Protein AF-A0A955T3D8-F1 (afdb_monomer_lite)

pLDDT: mean 89.18, std 8.23, range [46.69, 95.38]

Foldseek 3Di:
DPPQEAEDEEEDADPVCLVVLLVVLVVCVVVVNNVSYAYEYEYDPDDQVSCVVSVHPYYDDDPVVVVVVSCVSVVND

Structure (mmCIF, N/CA/C/O backbone):
data_AF-A0A955T3D8-F1
#
_entry.id   AF-A0A955T3D8-F1
#
loop_
_atom_site.group_PDB
_atom_site.id
_atom_site.type_symbol
_atom_site.label_atom_id
_atom_site.label_alt_id
_atom_site.label_comp_id
_atom_site.label_asym_id
_atom_site.label_entity_id
_atom_site.label_seq_id
_atom_site.pdbx_PDB_ins_code
_atom_site.Cartn_x
_atom_site.Cartn_y
_atom_site.Cartn_z
_atom_site.occupancy
_atom_site.B_iso_or_equiv
_atom_site.auth_seq_id
_atom_site.auth_comp_id
_atom_site.auth_asym_id
_atom_site.auth_atom_id
_atom_site.pdbx_PDB_model_num
ATOM 1 N N . LYS A 1 1 ? -12.274 7.246 7.481 1.00 57.66 1 LYS A N 1
ATOM 2 C CA . LYS A 1 1 ? -13.076 7.321 8.726 1.00 57.66 1 LYS A CA 1
ATOM 3 C C . LYS A 1 1 ? -14.552 7.592 8.449 1.00 57.66 1 LYS A C 1
ATOM 5 O O . LYS A 1 1 ? -15.349 6.722 8.732 1.00 57.66 1 LYS A O 1
ATOM 10 N N . GLU A 1 2 ? -14.916 8.715 7.831 1.00 67.38 2 GLU A N 1
ATOM 11 C CA . GLU A 1 2 ? -16.325 9.148 7.716 1.00 67.38 2 GLU A CA 1
ATOM 12 C C . GLU A 1 2 ? -17.202 8.334 6.741 1.00 67.38 2 GLU A C 1
ATOM 14 O O . GLU A 1 2 ? -18.409 8.253 6.918 1.00 67.38 2 GLU A O 1
ATOM 19 N N . LYS A 1 3 ? -16.605 7.697 5.721 1.00 72.81 3 LYS A N 1
ATOM 20 C CA . LYS A 1 3 ? -17.344 7.062 4.611 1.00 72.81 3 LYS A CA 1
ATOM 21 C C . LYS A 1 3 ? -17.394 5.527 4.620 1.00 72.81 3 LYS A C 1
ATOM 23 O O . LYS A 1 3 ? -17.769 4.954 3.608 1.00 72.81 3 LYS A O 1
ATOM 28 N N . GLY A 1 4 ? -16.976 4.853 5.699 1.00 73.44 4 GLY A N 1
ATOM 29 C CA . GLY A 1 4 ? -16.978 3.376 5.739 1.00 73.44 4 GLY A CA 1
ATOM 30 C C . GLY A 1 4 ? -16.187 2.736 4.587 1.00 73.44 4 GLY A C 1
ATOM 31 O O . GLY A 1 4 ? -16.683 1.863 3.888 1.00 73.44 4 GLY A O 1
ATOM 32 N N . VAL A 1 5 ? -14.975 3.238 4.333 1.00 84.44 5 VAL A N 1
ATOM 33 C CA . VAL A 1 5 ? -14.163 2.861 3.166 1.00 84.44 5 VAL A CA 1
ATOM 34 C C . VAL A 1 5 ? -13.591 1.452 3.326 1.00 84.44 5 VAL A C 1
ATOM 36 O O . VAL A 1 5 ? -12.927 1.165 4.322 1.00 84.44 5 VAL A O 1
ATOM 39 N N . ASN A 1 6 ? -13.773 0.606 2.309 1.00 87.25 6 ASN A N 1
ATOM 40 C CA . ASN A 1 6 ? -13.242 -0.760 2.302 1.00 87.25 6 ASN A CA 1
ATOM 41 C C . ASN A 1 6 ? -11.791 -0.840 1.809 1.00 87.25 6 ASN A C 1
ATOM 43 O O . ASN A 1 6 ? -11.024 -1.656 2.316 1.00 87.25 6 ASN A O 1
ATOM 47 N N . VAL A 1 7 ? -11.406 0.005 0.843 1.00 90.56 7 VAL A N 1
ATOM 48 C CA . VAL A 1 7 ? -10.075 -0.019 0.216 1.00 90.56 7 VAL A CA 1
ATOM 49 C C . VAL A 1 7 ? -9.494 1.390 0.099 1.00 90.56 7 VAL A C 1
ATOM 51 O O . VAL A 1 7 ? -10.161 2.308 -0.376 1.00 90.56 7 VAL A O 1
ATOM 54 N N . VAL A 1 8 ? -8.233 1.551 0.496 1.00 91.25 8 VAL A N 1
ATOM 55 C CA . VAL A 1 8 ? -7.412 2.746 0.271 1.00 91.25 8 VAL A CA 1
ATOM 56 C C . VAL A 1 8 ? -6.288 2.375 -0.686 1.00 91.25 8 VAL A C 1
ATOM 58 O O . VAL A 1 8 ? -5.500 1.477 -0.404 1.00 91.25 8 VAL A O 1
ATOM 61 N N . ALA A 1 9 ? -6.211 3.073 -1.815 1.00 92.44 9 ALA A N 1
ATOM 62 C CA . ALA A 1 9 ? -5.161 2.884 -2.806 1.00 92.44 9 ALA A CA 1
ATOM 63 C C . ALA A 1 9 ? -4.212 4.085 -2.812 1.00 92.44 9 ALA A C 1
ATOM 65 O O . ALA A 1 9 ? -4.657 5.223 -2.965 1.00 92.44 9 ALA A O 1
ATOM 66 N N . LEU A 1 10 ? -2.911 3.832 -2.667 1.00 92.62 10 LEU A N 1
ATOM 67 C CA . LEU A 1 10 ? -1.865 4.854 -2.721 1.00 92.62 10 LEU A CA 1
ATOM 68 C C . LEU A 1 10 ? -0.993 4.645 -3.958 1.00 92.62 10 LEU A C 1
ATOM 70 O O . LEU A 1 10 ? -0.591 3.523 -4.264 1.00 92.62 10 LEU A O 1
ATOM 74 N N . SER A 1 11 ? -0.668 5.735 -4.651 1.00 91.75 11 SER A N 1
ATOM 75 C CA . SER A 1 11 ? 0.213 5.720 -5.819 1.00 91.75 11 SER A CA 1
ATOM 76 C C . SER A 1 11 ? 1.350 6.719 -5.650 1.00 91.75 11 SER A C 1
ATOM 78 O O . SER A 1 11 ? 1.123 7.845 -5.209 1.00 91.75 11 SER A O 1
ATOM 80 N N . ALA A 1 12 ? 2.569 6.304 -5.992 1.00 91.50 12 ALA A N 1
ATOM 81 C CA . ALA A 1 12 ? 3.760 7.145 -5.978 1.00 91.50 12 ALA A CA 1
ATOM 82 C C . ALA A 1 12 ? 4.543 6.922 -7.268 1.00 91.50 12 ALA A C 1
ATOM 84 O O . ALA A 1 12 ? 4.891 5.794 -7.598 1.00 91.50 12 ALA A O 1
ATOM 85 N N . LEU A 1 13 ? 4.843 7.999 -7.993 1.00 90.38 13 LEU A N 1
ATOM 86 C CA . LEU A 1 13 ? 5.707 7.954 -9.181 1.00 90.38 13 LEU A CA 1
ATOM 87 C C . LEU A 1 13 ? 7.128 8.445 -8.888 1.00 90.38 13 LEU A C 1
ATOM 89 O O . LEU A 1 13 ? 8.044 8.158 -9.651 1.00 90.38 13 LEU A O 1
ATOM 93 N N . LEU A 1 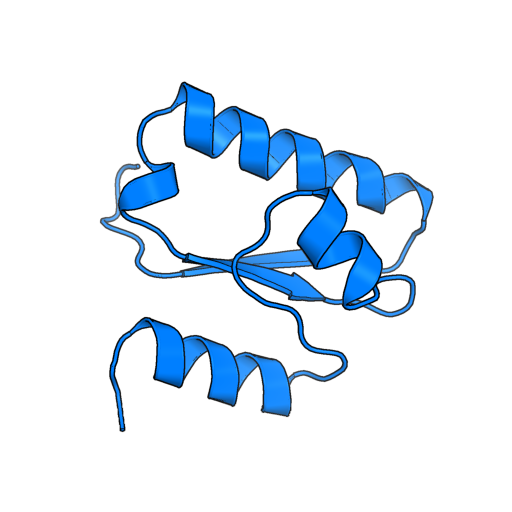14 ? 7.315 9.160 -7.777 1.00 92.44 14 LEU A N 1
ATOM 94 C CA . LEU A 1 14 ? 8.599 9.705 -7.351 1.00 92.44 14 LEU A CA 1
ATOM 95 C C . LEU A 1 14 ? 9.066 8.989 -6.086 1.00 92.44 14 LEU A C 1
ATOM 97 O O . LEU A 1 14 ? 8.290 8.814 -5.144 1.00 92.44 14 LEU A O 1
ATOM 101 N N . THR A 1 15 ? 10.350 8.650 -6.017 1.00 88.75 15 THR A N 1
ATOM 102 C CA . THR A 1 15 ? 10.950 8.024 -4.827 1.00 88.75 15 THR A CA 1
ATOM 103 C C . THR A 1 15 ? 10.818 8.901 -3.580 1.00 88.75 15 THR A C 1
ATOM 105 O O . THR A 1 15 ? 10.617 8.390 -2.485 1.00 88.75 15 THR A O 1
ATOM 108 N N . THR A 1 16 ? 10.807 10.226 -3.742 1.00 92.06 16 THR A N 1
ATOM 109 C CA . THR A 1 16 ? 10.581 11.198 -2.658 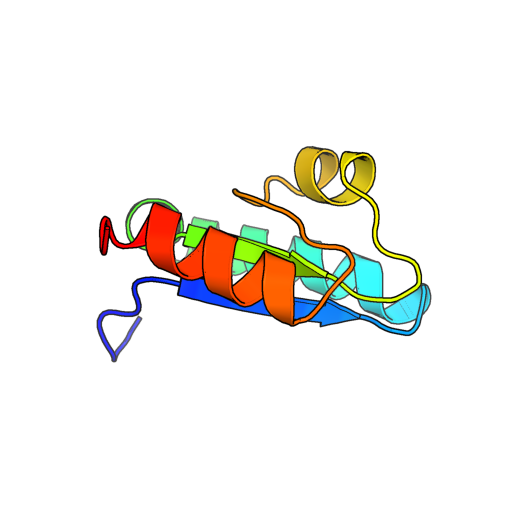1.00 92.06 16 THR A CA 1
ATOM 110 C C . THR A 1 16 ? 9.173 11.142 -2.063 1.00 92.06 16 THR A C 1
ATOM 112 O O . THR A 1 16 ? 8.979 11.547 -0.920 1.00 92.06 16 THR A O 1
ATOM 115 N N . THR A 1 17 ? 8.190 10.624 -2.805 1.00 90.69 17 THR A N 1
ATOM 116 C CA . THR A 1 17 ? 6.802 10.476 -2.330 1.00 90.69 17 THR A CA 1
ATOM 117 C C . THR A 1 17 ? 6.539 9.135 -1.648 1.00 90.69 17 THR A C 1
ATOM 119 O O . THR A 1 17 ? 5.566 9.014 -0.904 1.00 90.69 17 THR A O 1
ATOM 122 N N . MET A 1 18 ? 7.422 8.145 -1.827 1.00 92.00 18 MET A N 1
ATOM 123 C CA . MET A 1 18 ? 7.271 6.811 -1.234 1.00 92.00 18 MET A CA 1
ATOM 124 C C . MET A 1 18 ? 7.189 6.832 0.304 1.00 92.00 18 MET A C 1
ATOM 126 O O . MET A 1 18 ? 6.285 6.189 0.837 1.00 92.00 18 MET A O 1
ATOM 130 N N . PRO A 1 19 ? 8.010 7.606 1.051 1.00 91.62 19 PRO A N 1
ATOM 131 C CA . PRO A 1 19 ? 7.884 7.677 2.512 1.00 91.62 19 PRO A CA 1
ATOM 132 C C . PRO A 1 19 ? 6.518 8.194 2.986 1.00 91.62 19 PRO A C 1
ATOM 134 O O . PRO A 1 19 ? 6.054 7.829 4.065 1.00 91.62 19 PRO A O 1
ATOM 137 N N . GLY A 1 20 ? 5.838 9.004 2.167 1.00 92.94 20 GLY A N 1
ATOM 138 C CA . GLY A 1 20 ? 4.482 9.470 2.453 1.00 92.94 20 GLY A CA 1
ATOM 139 C C . GLY A 1 20 ? 3.466 8.328 2.532 1.00 92.94 20 GLY A C 1
ATOM 140 O O . GLY A 1 20 ? 2.530 8.411 3.321 1.00 92.94 20 GLY A O 1
ATOM 141 N N . MET A 1 21 ? 3.673 7.236 1.785 1.00 93.12 21 MET A N 1
ATOM 142 C CA . MET A 1 21 ? 2.799 6.059 1.839 1.00 93.12 21 MET A CA 1
ATOM 143 C C . MET A 1 21 ? 2.835 5.391 3.212 1.00 93.12 21 MET A C 1
ATOM 145 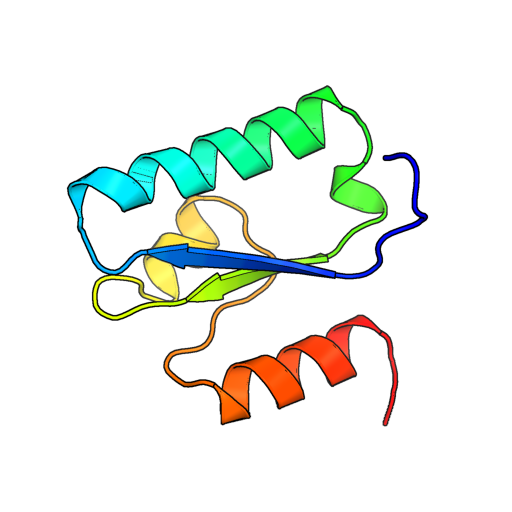O O . MET A 1 21 ? 1.783 5.073 3.762 1.00 93.12 21 MET A O 1
ATOM 149 N N . LYS A 1 22 ? 4.035 5.243 3.787 1.00 92.81 22 LYS A N 1
ATOM 150 C CA . LYS A 1 22 ? 4.213 4.708 5.140 1.00 92.81 22 LYS A CA 1
ATOM 151 C C . LYS A 1 22 ? 3.496 5.577 6.169 1.00 92.81 22 LYS A C 1
ATOM 153 O O . LYS A 1 22 ? 2.716 5.060 6.960 1.00 92.81 22 LYS A O 1
ATOM 158 N N . LYS A 1 23 ? 3.680 6.899 6.082 1.00 93.94 23 LYS A N 1
ATOM 159 C CA . LYS A 1 23 ? 3.009 7.847 6.978 1.00 93.94 23 LYS A CA 1
ATOM 160 C C . LYS A 1 23 ? 1.488 7.694 6.927 1.00 93.94 23 LYS A C 1
ATOM 162 O O . LYS A 1 23 ? 0.840 7.708 7.961 1.00 93.94 23 LYS A O 1
ATOM 167 N N . VAL A 1 24 ? 0.902 7.509 5.743 1.00 92.56 24 VAL A N 1
ATOM 168 C CA . VAL A 1 24 ? -0.549 7.281 5.632 1.00 92.56 24 VAL A CA 1
ATOM 169 C C . VAL A 1 24 ? -0.978 6.006 6.363 1.00 92.56 24 VAL A C 1
ATOM 171 O O . VAL A 1 24 ? -2.014 6.019 7.021 1.00 92.56 24 VAL A O 1
ATOM 174 N N . ILE A 1 25 ? -0.205 4.921 6.280 1.00 91.69 25 ILE A N 1
ATOM 175 C CA . ILE A 1 25 ? -0.513 3.670 6.990 1.00 91.69 25 ILE A CA 1
ATOM 176 C C . ILE A 1 25 ? -0.442 3.874 8.509 1.00 91.69 25 ILE A C 1
ATOM 178 O O . ILE A 1 25 ? -1.389 3.506 9.203 1.00 91.69 25 ILE A O 1
ATOM 182 N N . GLU A 1 26 ? 0.604 4.535 9.005 1.00 92.56 26 GLU A N 1
ATOM 183 C CA . GLU A 1 26 ? 0.760 4.868 10.431 1.00 92.56 26 GLU A CA 1
ATOM 184 C C . GLU A 1 26 ? -0.396 5.752 10.935 1.00 92.56 26 GLU A C 1
ATOM 186 O O . GLU A 1 26 ? -0.957 5.520 12.007 1.00 92.56 26 GLU A O 1
ATOM 191 N N . GLU A 1 27 ? -0.829 6.730 10.137 1.00 92.25 27 GLU A N 1
ATOM 192 C CA . GLU A 1 27 ? -1.988 7.565 10.465 1.00 92.25 27 GLU A CA 1
ATOM 193 C C . GLU A 1 27 ? -3.293 6.754 10.472 1.00 92.25 27 GLU A C 1
ATOM 195 O O . GLU A 1 27 ? -4.153 6.990 11.319 1.00 92.25 27 GLU A O 1
ATOM 200 N N . LEU A 1 28 ? -3.461 5.772 9.575 1.00 89.75 28 LEU A N 1
ATOM 201 C CA . LEU A 1 28 ? -4.622 4.868 9.575 1.00 89.75 28 LEU A CA 1
ATOM 202 C C . LEU A 1 28 ? -4.644 3.951 10.809 1.00 89.75 28 LEU A C 1
ATOM 204 O O . LEU A 1 28 ? -5.731 3.638 11.318 1.00 89.75 28 LEU A O 1
ATOM 208 N N . GLU A 1 29 ? -3.472 3.535 11.292 1.00 89.75 29 GLU A N 1
ATOM 209 C CA . GLU A 1 29 ? -3.300 2.774 12.535 1.00 89.75 29 GLU A CA 1
ATOM 210 C C . GLU A 1 29 ? -3.607 3.621 13.766 1.00 89.75 29 GLU A C 1
ATOM 212 O O . GLU A 1 29 ? -4.463 3.237 14.562 1.00 89.75 29 GLU A O 1
ATOM 217 N N . SER A 1 30 ? -3.003 4.807 13.872 1.00 90.19 30 SER A N 1
ATOM 218 C CA . SER A 1 30 ? -3.283 5.799 14.923 1.00 90.19 30 SER A CA 1
ATOM 219 C C . SER A 1 30 ? -4.766 6.179 14.956 1.00 90.19 30 SER A C 1
ATOM 221 O O . SER A 1 30 ? -5.396 6.339 16.002 1.00 90.19 30 SER A O 1
ATOM 223 N N . ALA A 1 31 ? -5.380 6.236 13.778 1.00 88.38 31 ALA A N 1
ATOM 224 C CA . ALA A 1 31 ? -6.795 6.473 13.622 1.00 88.38 31 ALA A CA 1
ATOM 225 C C . ALA A 1 31 ? -7.680 5.280 14.050 1.00 88.38 31 ALA A C 1
ATOM 227 O O . ALA A 1 31 ? -8.895 5.461 14.154 1.00 88.38 31 ALA A O 1
ATOM 228 N N . GLY A 1 32 ? -7.133 4.087 14.282 1.00 87.56 32 GLY A N 1
ATOM 229 C CA . GLY A 1 32 ? -7.890 2.888 14.658 1.00 87.56 32 GLY A CA 1
ATOM 230 C C . GLY A 1 32 ? -8.763 2.321 13.532 1.00 87.56 32 GLY A C 1
ATOM 231 O O . GLY A 1 32 ? -9.687 1.549 13.785 1.00 87.56 32 GLY A O 1
ATOM 232 N N . VAL A 1 33 ? -8.510 2.715 12.278 1.00 87.19 33 VAL A N 1
ATOM 233 C CA . VAL A 1 33 ? -9.282 2.252 11.107 1.00 87.19 33 VAL A CA 1
ATOM 234 C C . VAL A 1 33 ? -8.517 1.280 10.220 1.00 87.19 33 VAL A C 1
ATOM 236 O O . VAL A 1 33 ? -9.123 0.668 9.345 1.00 87.19 33 VAL A O 1
ATOM 239 N N . ARG A 1 34 ? -7.220 1.069 10.471 1.00 84.75 34 ARG A N 1
ATOM 240 C CA . ARG A 1 34 ? -6.386 0.125 9.714 1.00 84.75 34 ARG A CA 1
ATOM 241 C C . ARG A 1 34 ? -6.966 -1.292 9.646 1.00 84.75 34 ARG A C 1
ATOM 243 O O . ARG A 1 34 ? -6.843 -1.935 8.612 1.00 84.75 34 ARG A O 1
ATOM 250 N N . GLY A 1 35 ? -7.622 -1.763 10.709 1.00 82.94 35 GLY A N 1
ATOM 251 C CA . GLY A 1 35 ? -8.253 -3.090 10.742 1.00 82.94 35 GLY A CA 1
ATOM 252 C C . GLY A 1 35 ? -9.557 -3.202 9.943 1.00 82.94 35 GLY A C 1
ATOM 253 O O . GLY A 1 35 ? -9.989 -4.307 9.634 1.00 82.94 35 GLY A O 1
ATOM 254 N N . GLN A 1 36 ? -10.182 -2.074 9.596 1.00 84.50 36 GLN A N 1
ATOM 255 C CA . GLN A 1 36 ? -11.466 -2.020 8.884 1.00 84.50 36 GLN A CA 1
ATOM 256 C C . GLN A 1 36 ? -11.300 -1.719 7.388 1.00 84.50 36 GLN A C 1
ATOM 258 O O . GLN A 1 36 ? -12.253 -1.841 6.621 1.00 84.50 36 GLN A O 1
ATOM 263 N N . THR A 1 37 ? -10.100 -1.321 6.965 1.00 89.25 37 THR A N 1
ATOM 264 C CA . THR A 1 37 ? -9.822 -0.866 5.604 1.00 89.25 37 THR A CA 1
ATOM 265 C C . THR A 1 37 ? -8.573 -1.555 5.078 1.00 89.25 37 THR A C 1
ATOM 267 O O . THR A 1 37 ? -7.538 -1.570 5.745 1.00 89.25 37 THR A O 1
ATOM 270 N N . LYS A 1 38 ? -8.653 -2.098 3.863 1.00 91.19 38 LYS A N 1
ATOM 271 C CA . LYS A 1 38 ? -7.504 -2.680 3.170 1.00 91.19 38 LYS A CA 1
ATOM 272 C C . LYS A 1 38 ? -6.702 -1.599 2.454 1.00 91.19 38 LYS A C 1
ATOM 274 O O . LYS A 1 38 ? -7.277 -0.759 1.767 1.00 91.19 38 LYS A O 1
ATOM 279 N N . VAL A 1 39 ? -5.384 -1.608 2.604 1.00 93.81 39 VAL A N 1
ATOM 280 C CA . VAL A 1 39 ? -4.472 -0.648 1.980 1.00 93.81 39 VAL A CA 1
ATOM 281 C C . VAL A 1 39 ? -3.694 -1.337 0.869 1.00 93.81 39 VAL A C 1
ATOM 283 O O . VAL A 1 39 ? -3.001 -2.318 1.111 1.00 93.81 39 VAL A O 1
ATOM 286 N N . MET A 1 40 ? -3.771 -0.801 -0.344 1.00 94.50 40 MET A N 1
ATOM 287 C CA . MET A 1 40 ? -2.957 -1.233 -1.480 1.00 94.50 40 MET A CA 1
ATOM 288 C C . MET A 1 40 ? -2.063 -0.106 -1.979 1.00 94.50 40 MET A C 1
ATOM 290 O O . MET A 1 40 ? -2.451 1.065 -1.957 1.00 94.50 40 MET A O 1
ATOM 294 N N . VAL A 1 41 ? -0.882 -0.465 -2.473 1.00 95.38 41 VAL A N 1
ATOM 295 C CA . VAL A 1 41 ? 0.089 0.492 -3.014 1.00 95.38 41 VAL A CA 1
ATOM 296 C C . VAL A 1 41 ? 0.526 0.139 -4.434 1.00 95.38 41 VAL A C 1
ATOM 298 O O . VAL A 1 41 ? 0.500 -1.020 -4.844 1.00 95.38 41 VAL A O 1
ATOM 301 N N . GLY A 1 42 ? 0.940 1.146 -5.198 1.00 93.75 42 GLY A N 1
ATOM 302 C CA . GLY A 1 42 ? 1.456 0.962 -6.552 1.00 93.75 42 GLY A CA 1
ATOM 303 C C . GLY A 1 42 ? 2.199 2.187 -7.080 1.00 93.75 42 GLY A C 1
ATOM 304 O O . GLY A 1 42 ? 2.315 3.210 -6.404 1.00 93.75 42 GLY A O 1
ATOM 305 N N . GLY A 1 43 ? 2.705 2.072 -8.305 1.00 91.88 43 GLY A N 1
ATOM 306 C CA . GLY A 1 43 ? 3.459 3.123 -8.991 1.00 91.88 43 GLY A CA 1
ATOM 307 C C . GLY A 1 43 ? 4.832 2.652 -9.473 1.00 91.88 43 GLY A C 1
ATOM 308 O O . GLY A 1 43 ? 5.294 1.581 -9.098 1.00 91.88 43 GLY A O 1
ATOM 309 N N . ALA A 1 44 ? 5.476 3.447 -10.332 1.00 91.00 44 ALA A N 1
ATOM 310 C CA . ALA A 1 44 ? 6.692 3.046 -11.047 1.00 91.00 44 ALA A 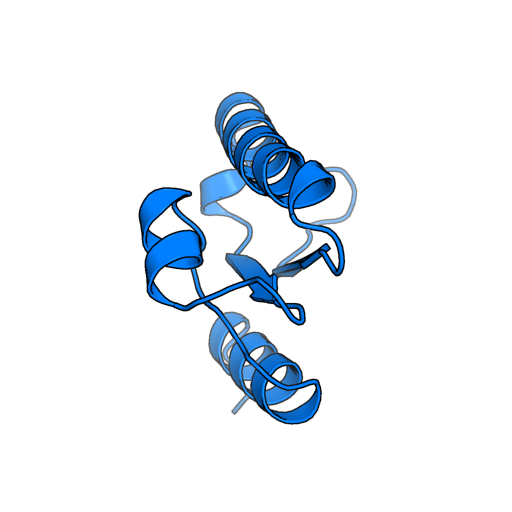CA 1
ATOM 311 C C . ALA A 1 44 ? 7.886 2.626 -10.153 1.00 91.00 44 ALA A C 1
ATOM 313 O O . ALA A 1 44 ? 8.515 1.620 -10.471 1.00 91.00 44 ALA A O 1
ATOM 314 N N . PRO A 1 45 ? 8.218 3.332 -9.051 1.00 90.75 45 PRO A N 1
ATOM 315 C CA . PRO A 1 45 ? 9.300 2.930 -8.150 1.00 90.75 45 PRO A CA 1
ATOM 316 C C . PRO A 1 45 ? 8.851 1.979 -7.026 1.00 90.75 45 PRO A C 1
ATOM 318 O O . PRO A 1 45 ? 9.670 1.580 -6.198 1.00 90.75 45 PRO A O 1
ATOM 321 N N . VAL A 1 46 ? 7.560 1.646 -6.939 1.00 92.81 46 VAL A N 1
ATOM 322 C CA . VAL A 1 46 ? 7.016 0.815 -5.859 1.00 92.81 46 VAL A CA 1
ATOM 323 C C . VAL A 1 46 ? 7.223 -0.657 -6.198 1.00 92.81 46 VAL A C 1
ATOM 325 O O . VAL A 1 46 ? 7.096 -1.071 -7.343 1.00 92.81 46 VAL A O 1
ATOM 328 N N . THR A 1 47 ? 7.538 -1.462 -5.188 1.00 93.12 47 THR A N 1
ATOM 329 C CA . THR A 1 47 ? 7.726 -2.909 -5.331 1.00 93.12 47 THR A CA 1
ATOM 330 C C . THR A 1 47 ? 6.917 -3.652 -4.276 1.00 93.12 47 THR A C 1
ATOM 332 O O . THR A 1 47 ? 6.554 -3.072 -3.251 1.00 93.12 47 THR A O 1
ATOM 335 N N . GLN A 1 48 ? 6.694 -4.951 -4.494 1.00 93.31 48 GLN A N 1
ATOM 336 C CA . GLN A 1 48 ? 6.084 -5.838 -3.497 1.00 93.31 48 GLN A CA 1
ATOM 337 C C . GLN A 1 48 ? 6.822 -5.749 -2.153 1.00 93.31 48 GLN A C 1
ATOM 339 O O . GLN A 1 48 ? 6.195 -5.536 -1.124 1.00 93.31 48 GLN A O 1
ATOM 344 N N . ARG A 1 49 ? 8.161 -5.784 -2.185 1.00 93.94 49 ARG A N 1
ATOM 345 C CA . ARG A 1 49 ? 8.998 -5.670 -0.985 1.00 93.94 49 ARG A CA 1
ATOM 346 C C . ARG A 1 49 ? 8.749 -4.371 -0.222 1.00 93.94 49 ARG A C 1
ATOM 348 O O . ARG A 1 49 ? 8.660 -4.389 0.998 1.00 93.94 49 ARG A O 1
ATOM 355 N N . PHE A 1 50 ? 8.650 -3.244 -0.930 1.00 93.06 50 PHE A N 1
ATOM 356 C CA . PHE A 1 50 ? 8.357 -1.964 -0.287 1.00 93.06 50 PHE A CA 1
ATOM 357 C C . PHE A 1 50 ? 6.965 -1.969 0.351 1.00 93.06 50 PHE A C 1
ATOM 359 O O . PHE A 1 50 ? 6.808 -1.486 1.465 1.00 93.06 50 PHE A O 1
ATOM 366 N N . ALA A 1 51 ? 5.969 -2.542 -0.329 1.00 93.81 51 ALA A N 1
ATOM 367 C CA . ALA A 1 51 ? 4.616 -2.671 0.201 1.00 93.81 51 ALA A CA 1
ATOM 368 C C . ALA A 1 51 ? 4.572 -3.486 1.504 1.00 93.81 51 ALA A C 1
ATOM 370 O O . ALA A 1 51 ? 3.915 -3.075 2.458 1.00 93.81 51 ALA A O 1
ATOM 371 N N . GLU A 1 52 ? 5.308 -4.595 1.560 1.00 93.81 52 GLU A N 1
ATOM 372 C CA . GLU A 1 52 ? 5.448 -5.421 2.765 1.00 93.81 52 GLU A CA 1
ATOM 373 C C . GLU A 1 52 ? 6.172 -4.666 3.888 1.00 93.81 52 GLU A C 1
ATOM 375 O O . GLU A 1 52 ? 5.726 -4.691 5.032 1.00 93.81 52 GLU A O 1
ATOM 380 N N . GLU A 1 53 ? 7.245 -3.940 3.561 1.00 93.62 53 GLU A N 1
ATOM 381 C CA . GLU A 1 53 ? 8.032 -3.161 4.527 1.00 93.62 53 GLU A CA 1
ATOM 382 C C . GLU A 1 53 ? 7.208 -2.064 5.216 1.00 93.62 53 GLU A C 1
ATOM 384 O O . GLU A 1 53 ? 7.376 -1.816 6.410 1.00 93.62 53 GLU A O 1
ATOM 389 N N . ILE A 1 54 ? 6.299 -1.415 4.482 1.00 93.38 54 ILE A N 1
ATOM 390 C CA . ILE A 1 54 ? 5.425 -0.370 5.034 1.00 93.38 54 ILE A CA 1
ATOM 391 C C . ILE A 1 54 ? 4.127 -0.915 5.647 1.00 93.38 54 ILE A C 1
ATOM 393 O O . ILE A 1 54 ? 3.338 -0.127 6.163 1.00 93.38 54 ILE A O 1
ATOM 397 N N . GLY A 1 55 ? 3.874 -2.226 5.570 1.00 91.88 55 GLY A N 1
ATOM 398 C CA . GLY A 1 55 ? 2.664 -2.849 6.116 1.00 91.88 55 GLY A CA 1
ATOM 399 C C . GLY A 1 55 ? 1.396 -2.646 5.276 1.00 91.88 55 GLY A C 1
ATOM 400 O O . GLY A 1 55 ? 0.289 -2.605 5.824 1.00 91.88 55 GLY A O 1
ATOM 401 N N . ALA A 1 56 ? 1.521 -2.500 3.955 1.00 94.19 56 ALA A N 1
ATOM 402 C CA . ALA A 1 56 ? 0.374 -2.513 3.048 1.00 94.19 56 ALA A CA 1
ATOM 403 C C . ALA A 1 56 ? -0.200 -3.937 2.907 1.00 94.19 56 ALA A C 1
ATOM 405 O O . ALA A 1 56 ? 0.531 -4.921 2.959 1.00 94.19 56 ALA A O 1
ATOM 406 N N . ASP A 1 57 ? -1.511 -4.060 2.687 1.00 93.00 57 ASP A N 1
ATOM 407 C CA . ASP A 1 57 ? -2.172 -5.359 2.480 1.00 93.00 57 ASP A CA 1
ATOM 408 C C . ASP A 1 57 ? -1.953 -5.920 1.074 1.00 93.00 57 ASP A C 1
ATOM 410 O O . ASP A 1 57 ? -2.196 -7.101 0.828 1.00 93.00 57 ASP A O 1
ATOM 414 N N . GLY A 1 58 ? -1.537 -5.082 0.126 1.00 92.62 58 GLY A N 1
ATOM 415 C CA . GLY A 1 58 ? -1.205 -5.559 -1.202 1.00 92.62 58 GLY A CA 1
ATOM 416 C C . GLY A 1 58 ? -0.544 -4.524 -2.091 1.00 92.62 58 GLY A C 1
ATOM 417 O O . GLY A 1 58 ? -0.504 -3.325 -1.808 1.00 92.62 58 GLY A O 1
ATOM 418 N N . TYR A 1 59 ? -0.018 -5.026 -3.196 1.00 95.00 59 TYR A N 1
ATOM 419 C CA . TYR A 1 59 ? 0.687 -4.243 -4.189 1.00 95.00 59 TYR A CA 1
ATOM 420 C C . TYR A 1 59 ? 0.245 -4.647 -5.585 1.00 95.00 59 TYR A C 1
ATOM 422 O O . TYR A 1 59 ? -0.064 -5.810 -5.851 1.00 95.00 59 TYR A O 1
ATOM 430 N N . SER A 1 60 ? 0.235 -3.677 -6.494 1.00 93.94 60 SER A N 1
ATOM 431 C CA . SER A 1 60 ? 0.119 -3.978 -7.910 1.00 93.94 60 SER A CA 1
ATOM 432 C C . SER A 1 60 ? 0.996 -3.075 -8.762 1.00 93.94 60 SER A C 1
ATOM 434 O O . SER A 1 60 ? 1.038 -1.859 -8.578 1.00 93.94 60 SER A O 1
ATOM 436 N N . ALA A 1 61 ? 1.655 -3.691 -9.743 1.00 90.75 61 ALA A N 1
ATOM 437 C CA . ALA A 1 61 ? 2.458 -3.002 -10.746 1.00 90.75 61 ALA A CA 1
ATOM 438 C C . ALA A 1 61 ? 1.607 -2.369 -11.863 1.00 90.75 61 ALA A C 1
ATOM 440 O O . ALA A 1 61 ? 2.121 -1.578 -12.651 1.00 90.75 61 ALA A O 1
ATOM 441 N N . SER A 1 62 ? 0.320 -2.722 -11.974 1.00 92.31 62 SER A N 1
ATOM 442 C CA . SER A 1 62 ? -0.556 -2.260 -13.054 1.00 92.31 62 SER A CA 1
ATOM 443 C C . SER A 1 62 ? -1.947 -1.880 -12.553 1.00 92.31 62 SER A C 1
ATOM 445 O O . SER A 1 62 ? -2.426 -2.372 -11.532 1.00 92.31 62 SER A O 1
ATOM 447 N N . ALA A 1 63 ? -2.637 -1.025 -13.311 1.00 89.44 63 ALA A N 1
ATOM 448 C CA . ALA A 1 63 ? -4.010 -0.631 -13.001 1.00 89.44 63 ALA A CA 1
ATOM 449 C C . ALA A 1 63 ? -4.981 -1.826 -13.032 1.00 89.44 63 ALA A C 1
ATOM 451 O O . ALA A 1 63 ? -5.869 -1.933 -12.192 1.00 89.44 63 ALA A O 1
ATOM 452 N N . THR A 1 64 ? -4.796 -2.756 -13.971 1.00 92.00 64 THR A N 1
ATOM 453 C CA . THR A 1 64 ? -5.637 -3.956 -14.078 1.00 92.00 64 THR A CA 1
ATOM 454 C C . THR A 1 64 ? -5.427 -4.907 -12.903 1.00 92.00 64 THR A C 1
ATOM 456 O O . THR A 1 64 ? -6.402 -5.409 -12.344 1.00 92.00 64 THR A O 1
ATOM 459 N N . GLY A 1 65 ? -4.179 -5.104 -12.470 1.00 92.06 65 GLY A N 1
ATOM 460 C CA . GLY A 1 65 ? -3.881 -5.899 -11.280 1.00 92.06 65 GLY A CA 1
ATOM 461 C C . GLY A 1 65 ? -4.418 -5.249 -10.002 1.00 92.06 65 GLY A C 1
ATOM 462 O O . GLY A 1 65 ? -4.948 -5.942 -9.139 1.00 92.06 65 GLY A O 1
ATOM 463 N N . ALA A 1 66 ? -4.370 -3.919 -9.913 1.00 92.50 66 ALA A N 1
ATOM 464 C CA . ALA A 1 66 ? -4.959 -3.151 -8.821 1.00 92.50 66 ALA A CA 1
ATOM 465 C C . ALA A 1 66 ? -6.482 -3.361 -8.712 1.00 92.50 66 ALA A C 1
ATOM 467 O O . ALA A 1 66 ? -6.997 -3.537 -7.610 1.00 92.50 66 ALA A O 1
ATOM 468 N N . VAL A 1 67 ? -7.201 -3.408 -9.840 1.00 92.38 67 VAL A N 1
ATOM 469 C CA . VAL A 1 67 ? -8.644 -3.715 -9.861 1.00 92.38 67 VAL A CA 1
ATOM 470 C C . VAL A 1 67 ? -8.920 -5.138 -9.373 1.00 92.38 67 VAL A C 1
ATOM 472 O O . VAL A 1 67 ? -9.829 -5.342 -8.568 1.00 92.38 67 VAL A O 1
ATOM 475 N N . ALA A 1 68 ? -8.135 -6.118 -9.828 1.00 93.06 68 ALA A N 1
ATOM 476 C CA . ALA A 1 68 ? -8.273 -7.505 -9.384 1.00 93.06 68 ALA A CA 1
ATOM 477 C C . ALA A 1 68 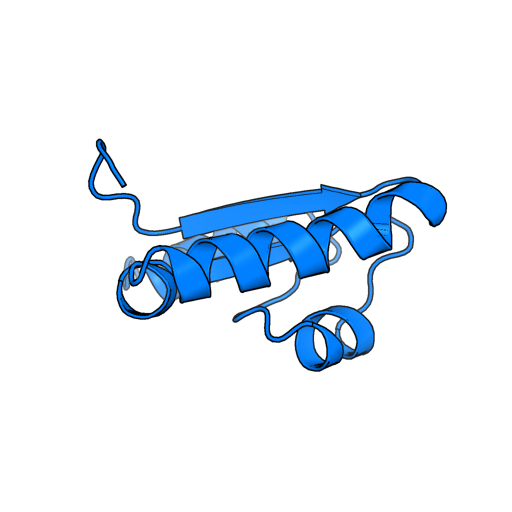? -8.031 -7.643 -7.870 1.00 93.06 68 ALA A C 1
ATOM 479 O O . ALA A 1 68 ? -8.825 -8.273 -7.172 1.00 93.06 68 ALA A O 1
ATOM 480 N N . LEU A 1 69 ? -6.992 -6.984 -7.353 1.00 92.94 69 LEU A N 1
ATOM 481 C CA . LEU A 1 69 ? -6.665 -6.962 -5.929 1.00 92.94 69 LEU A CA 1
ATOM 482 C C . LEU A 1 69 ? -7.770 -6.292 -5.096 1.00 92.94 69 LEU A C 1
ATOM 484 O O . LEU A 1 69 ? -8.189 -6.824 -4.070 1.00 92.94 69 LEU A O 1
ATOM 488 N N . ALA A 1 70 ? -8.299 -5.156 -5.557 1.00 92.12 70 ALA A N 1
ATOM 489 C CA . ALA A 1 70 ? -9.391 -4.468 -4.875 1.00 92.12 70 ALA A CA 1
ATOM 490 C C . ALA A 1 70 ? -10.656 -5.339 -4.793 1.00 92.12 70 ALA A C 1
ATOM 492 O O . ALA A 1 70 ? -11.297 -5.391 -3.744 1.00 92.12 70 ALA A O 1
ATOM 493 N N . ARG A 1 71 ? -10.991 -6.063 -5.871 1.00 92.00 71 ARG A N 1
ATOM 494 C CA . ARG A 1 71 ? -12.100 -7.032 -5.890 1.00 92.00 71 ARG A CA 1
ATOM 495 C C . ARG A 1 71 ? -11.897 -8.166 -4.884 1.00 92.00 71 ARG A C 1
ATOM 497 O O . ARG A 1 71 ? -12.831 -8.494 -4.155 1.00 92.00 71 ARG A O 1
ATOM 504 N N . GLN A 1 72 ? -10.677 -8.701 -4.791 1.00 90.75 72 GLN A N 1
ATOM 505 C CA . GLN A 1 72 ? -10.324 -9.717 -3.794 1.00 90.75 72 GLN A CA 1
ATOM 506 C C . GLN A 1 72 ? -10.501 -9.200 -2.361 1.00 90.75 72 GLN A C 1
ATOM 508 O O . GLN A 1 72 ? -11.055 -9.904 -1.521 1.00 90.75 72 GLN A O 1
ATOM 513 N N . PHE A 1 73 ? -10.093 -7.960 -2.081 1.00 89.94 73 PHE A N 1
ATOM 514 C CA . PHE A 1 73 ? -10.219 -7.359 -0.750 1.00 89.94 73 PHE A CA 1
ATOM 515 C C . PHE A 1 73 ? -11.656 -7.181 -0.273 1.00 89.94 73 PHE A C 1
ATOM 517 O O . PHE A 1 73 ? -11.915 -7.320 0.921 1.00 89.94 73 PHE A O 1
ATOM 524 N N . ILE A 1 74 ? -12.581 -6.882 -1.183 1.00 89.31 74 ILE A N 1
ATOM 525 C CA . ILE A 1 74 ? -13.999 -6.703 -0.845 1.00 89.31 74 ILE A CA 1
ATOM 526 C C . ILE A 1 74 ? -14.821 -7.991 -1.000 1.00 89.31 74 ILE A C 1
ATOM 528 O O . ILE A 1 74 ? -16.034 -7.953 -0.815 1.00 89.31 74 ILE A O 1
ATOM 532 N N . GLY A 1 75 ? -14.193 -9.121 -1.350 1.00 82.69 75 GLY A N 1
ATOM 533 C CA . GLY A 1 75 ? -14.884 -10.398 -1.554 1.00 82.69 75 GLY A CA 1
ATOM 534 C C . GLY A 1 75 ? -15.838 -10.413 -2.755 1.00 82.69 75 GLY A C 1
ATOM 535 O O . GLY A 1 75 ? -16.725 -11.260 -2.819 1.00 82.69 75 GLY A O 1
ATOM 536 N N . ALA A 1 76 ? -15.672 -9.485 -3.702 1.00 65.06 76 ALA A N 1
ATOM 537 C CA . ALA A 1 76 ? -16.44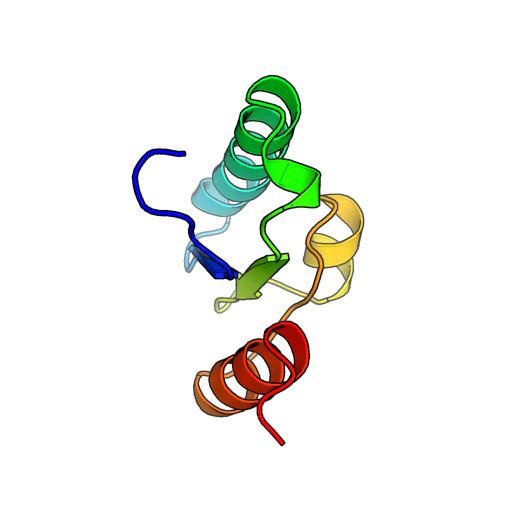1 -9.452 -4.940 1.00 65.06 76 ALA A CA 1
ATOM 538 C C . ALA A 1 76 ? -15.784 -10.396 -5.958 1.00 65.06 76 ALA A C 1
ATOM 540 O O . ALA A 1 76 ? -14.920 -9.974 -6.732 1.00 65.06 76 ALA A O 1
ATOM 541 N N . ALA A 1 77 ? -16.155 -11.677 -5.900 1.00 46.69 77 ALA A N 1
ATOM 542 C CA . ALA A 1 77 ? -15.842 -12.663 -6.937 1.00 46.69 77 ALA A CA 1
ATOM 543 C C . ALA A 1 77 ? -16.656 -12.368 -8.209 1.00 46.69 77 ALA A C 1
ATOM 545 O O . ALA A 1 77 ? -17.895 -12.245 -8.092 1.00 46.69 77 ALA A O 1
#

Secondary structure (DSSP, 8-state):
-TT--SEEEEE-SSGGGHHHHHHHHHHHHHTT-TTTSEEEEESTT--HHHHHHTT-SEEESSHHHHHHHHHHHTT--

Radius of gyration: 12.0 Å; chains: 1; bounding box: 28×24×29 Å

Sequence (77 aa):
KEKGVNVVALSALLTTTMPGMKKVIEELESAGVRGQTKVMVGGAPVTQRFAEEIGADGYSASATGAVALARQFIGAA